Protein AF-A0A937TQF0-F1 (afdb_monomer_lite)

Structure (mmCIF, N/CA/C/O backbone):
data_AF-A0A937TQF0-F1
#
_entry.id   AF-A0A937TQF0-F1
#
loop_
_atom_site.group_PDB
_atom_site.id
_atom_site.type_symbol
_atom_site.label_atom_id
_atom_site.label_alt_id
_atom_site.label_comp_id
_atom_site.label_asym_id
_atom_site.label_entity_id
_atom_site.label_seq_id
_atom_site.pdbx_PDB_ins_code
_atom_site.Cartn_x
_atom_site.Cartn_y
_atom_site.Cartn_z
_atom_site.occupancy
_atom_site.B_iso_or_equiv
_atom_site.auth_seq_id
_atom_site.auth_comp_id
_atom_site.auth_asym_id
_atom_site.auth_atom_id
_atom_site.pdbx_PDB_model_num
ATOM 1 N N . MET A 1 1 ? 14.285 11.709 -26.742 1.00 47.81 1 MET A N 1
ATOM 2 C CA . MET A 1 1 ? 14.923 10.437 -26.311 1.00 47.81 1 MET A CA 1
ATOM 3 C C . MET A 1 1 ? 13.908 9.310 -26.458 1.00 47.81 1 MET A C 1
ATOM 5 O O . MET A 1 1 ? 12.783 9.495 -26.026 1.00 47.81 1 MET A O 1
ATOM 9 N N . ASN A 1 2 ? 14.271 8.168 -27.053 1.00 61.22 2 ASN A N 1
ATOM 10 C CA . ASN A 1 2 ? 13.358 7.021 -27.181 1.00 61.22 2 ASN A CA 1
ATOM 11 C C . ASN A 1 2 ? 13.063 6.395 -25.796 1.00 61.22 2 ASN A C 1
ATOM 13 O O . ASN A 1 2 ? 13.978 6.281 -24.977 1.00 61.22 2 ASN A O 1
ATOM 17 N N . THR A 1 3 ? 11.821 5.979 -25.535 1.00 59.03 3 THR A N 1
ATOM 18 C CA . THR A 1 3 ? 11.338 5.431 -24.249 1.00 59.03 3 THR A CA 1
ATOM 19 C C . THR A 1 3 ? 12.194 4.274 -23.725 1.00 59.03 3 THR A C 1
ATOM 21 O O . THR A 1 3 ? 12.503 4.226 -22.537 1.00 59.03 3 THR A O 1
ATOM 24 N N . ALA A 1 4 ? 12.708 3.417 -24.613 1.00 62.12 4 ALA A N 1
ATOM 25 C CA . ALA A 1 4 ? 13.609 2.324 -24.239 1.00 62.12 4 ALA A CA 1
ATOM 26 C C . ALA A 1 4 ? 14.910 2.795 -23.549 1.00 62.12 4 ALA A C 1
ATOM 28 O O . ALA A 1 4 ? 15.410 2.136 -22.640 1.00 62.12 4 ALA A O 1
ATOM 29 N N . ASN A 1 5 ? 15.449 3.960 -23.931 1.00 68.38 5 ASN A N 1
ATOM 30 C CA . ASN A 1 5 ? 16.644 4.523 -23.293 1.00 68.38 5 ASN A CA 1
ATOM 31 C C . ASN A 1 5 ? 16.346 5.152 -21.923 1.00 68.38 5 ASN A C 1
ATOM 33 O O . ASN A 1 5 ? 17.274 5.317 -21.132 1.00 68.38 5 ASN A O 1
ATOM 37 N N . ARG A 1 6 ? 15.083 5.496 -21.632 1.00 75.69 6 ARG A N 1
ATOM 38 C CA . ARG A 1 6 ? 14.670 6.060 -20.338 1.00 75.69 6 ARG A CA 1
ATOM 39 C C . ARG A 1 6 ? 14.553 4.975 -19.271 1.00 75.69 6 ARG A C 1
ATOM 41 O O . ARG A 1 6 ? 15.197 5.102 -18.237 1.00 75.69 6 ARG A O 1
ATOM 48 N N . CYS A 1 7 ? 13.879 3.859 -19.568 1.00 80.75 7 CYS A N 1
ATOM 49 C CA . CYS A 1 7 ? 13.742 2.734 -18.630 1.00 80.75 7 CYS A CA 1
ATOM 50 C C . CYS A 1 7 ? 15.101 2.189 -18.160 1.00 80.75 7 CYS A C 1
ATOM 52 O O . CYS A 1 7 ? 15.315 1.956 -16.971 1.00 80.75 7 CYS A O 1
ATOM 54 N N . ARG A 1 8 ? 16.062 2.058 -19.084 1.00 81.81 8 ARG A N 1
ATOM 55 C CA . ARG A 1 8 ? 17.424 1.622 -18.751 1.00 81.81 8 ARG A CA 1
ATOM 56 C C . ARG A 1 8 ? 18.138 2.589 -17.800 1.00 81.81 8 ARG A C 1
ATOM 58 O O . ARG A 1 8 ? 18.862 2.130 -16.923 1.00 81.81 8 ARG A O 1
ATOM 65 N N . LYS A 1 9 ? 17.955 3.902 -17.984 1.00 82.75 9 LYS A N 1
ATOM 66 C CA . LYS A 1 9 ? 18.580 4.945 -17.154 1.00 82.75 9 LYS A CA 1
ATOM 67 C C . LYS A 1 9 ? 17.924 5.074 -15.781 1.00 82.75 9 LYS A C 1
ATOM 69 O O . LYS A 1 9 ? 18.644 5.233 -14.805 1.00 82.75 9 LYS A O 1
ATOM 74 N N . CYS A 1 10 ? 16.597 4.974 -15.696 1.00 84.88 10 CYS A N 1
ATOM 75 C CA . CYS A 1 10 ? 15.884 5.073 -14.421 1.00 84.88 10 CYS A CA 1
ATOM 76 C C . CYS A 1 10 ? 15.931 3.776 -13.594 1.00 84.88 10 CYS A C 1
ATOM 78 O O . CYS A 1 10 ? 15.606 3.795 -12.412 1.00 84.88 10 CYS A O 1
ATOM 80 N N . GLY A 1 11 ? 16.334 2.649 -14.195 1.00 87.25 11 GLY A N 1
ATOM 81 C CA . GLY A 1 11 ? 16.351 1.341 -13.533 1.00 87.25 11 GLY A CA 1
ATOM 82 C C . GLY A 1 11 ? 15.007 0.605 -13.565 1.00 87.25 11 GLY A C 1
ATOM 83 O O . GLY A 1 11 ? 14.846 -0.382 -12.848 1.00 87.25 11 GLY A O 1
ATOM 84 N N . ALA A 1 12 ? 14.075 1.056 -14.412 1.00 89.44 12 ALA A N 1
ATOM 85 C CA . ALA A 1 12 ? 12.696 0.576 -14.527 1.00 89.44 12 ALA A CA 1
ATOM 86 C C . ALA A 1 12 ? 11.901 0.635 -13.208 1.00 89.44 12 ALA A C 1
ATOM 88 O O . ALA A 1 12 ? 11.306 -0.366 -12.815 1.00 89.44 12 ALA A O 1
ATOM 89 N N . ARG A 1 13 ? 11.905 1.801 -12.540 1.00 88.69 13 ARG A N 1
ATOM 90 C CA . ARG A 1 13 ? 11.176 2.063 -11.278 1.00 88.69 13 ARG A CA 1
ATOM 91 C C . ARG A 1 13 ? 9.702 1.642 -11.350 1.00 88.69 13 ARG A C 1
ATOM 93 O O . ARG A 1 13 ? 9.315 0.741 -10.619 1.00 88.69 13 ARG A O 1
ATOM 100 N N . CYS A 1 14 ? 8.973 2.114 -12.359 1.00 88.88 14 CYS A N 1
ATOM 101 C CA . CYS A 1 14 ? 7.565 1.764 -12.591 1.00 88.88 14 CYS A CA 1
ATOM 102 C C . CYS A 1 14 ? 7.282 0.277 -12.880 1.00 88.88 14 CYS A C 1
ATOM 104 O O . CYS A 1 14 ? 6.137 -0.152 -12.911 1.00 88.88 14 CYS A O 1
ATOM 106 N N . CYS A 1 15 ? 8.307 -0.544 -13.134 1.00 91.81 15 CYS A N 1
ATOM 107 C CA . CYS A 1 15 ? 8.165 -1.997 -13.299 1.00 91.81 15 CYS A CA 1
ATOM 108 C C . CYS A 1 15 ? 8.627 -2.769 -12.049 1.00 91.81 15 CYS A C 1
ATOM 110 O O . CYS A 1 15 ? 8.896 -3.974 -12.128 1.00 91.81 15 CYS A O 1
ATOM 112 N N . ARG A 1 16 ? 8.815 -2.075 -10.924 1.00 93.62 16 ARG A N 1
ATOM 113 C CA . ARG A 1 16 ? 9.284 -2.634 -9.649 1.00 93.62 16 ARG A CA 1
ATOM 114 C C . ARG A 1 16 ? 8.273 -2.514 -8.525 1.00 93.62 16 ARG A C 1
ATOM 116 O O . ARG A 1 16 ? 8.598 -2.890 -7.409 1.00 93.62 16 ARG A O 1
ATOM 123 N N . TYR A 1 17 ? 7.071 -2.078 -8.844 1.00 94.38 17 TYR A N 1
ATOM 124 C CA . TYR A 1 17 ? 5.911 -2.201 -7.991 1.00 94.38 17 TYR A CA 1
ATOM 125 C C . TYR A 1 17 ? 4.691 -2.467 -8.866 1.00 94.38 17 TYR A C 1
ATOM 127 O O . TYR A 1 17 ? 4.747 -2.371 -10.098 1.00 94.38 17 TYR A O 1
ATOM 135 N N . PHE A 1 18 ? 3.600 -2.840 -8.225 1.00 94.19 18 PHE A N 1
ATOM 136 C CA . PHE A 1 18 ? 2.275 -2.743 -8.808 1.00 94.19 18 PHE A CA 1
ATOM 137 C C . PHE A 1 18 ? 1.370 -2.071 -7.788 1.00 94.19 18 PHE A C 1
ATOM 139 O O . PHE A 1 18 ? 1.579 -2.205 -6.583 1.00 94.19 18 PHE A O 1
ATOM 146 N N . CYS A 1 19 ? 0.403 -1.332 -8.307 1.00 93.88 19 CYS A N 1
ATOM 147 C CA . CYS A 1 19 ? -0.550 -0.577 -7.525 1.00 93.88 19 CYS A CA 1
ATOM 148 C C . CYS A 1 19 ? -1.958 -0.976 -7.961 1.00 93.88 19 CYS A C 1
ATOM 150 O O . CYS A 1 19 ? -2.176 -1.255 -9.147 1.00 93.88 19 CYS A O 1
ATOM 152 N N . PHE A 1 20 ? -2.880 -1.060 -7.014 1.00 94.94 20 PHE A N 1
ATOM 153 C CA . PHE A 1 20 ? -4.290 -1.266 -7.298 1.00 94.94 20 PHE A CA 1
ATOM 154 C C . PHE A 1 20 ? -5.145 -0.562 -6.253 1.00 94.94 20 PHE A C 1
ATOM 156 O O . PHE A 1 20 ? -4.713 -0.350 -5.120 1.00 94.94 20 PHE A O 1
ATOM 163 N N . GLU A 1 21 ? -6.343 -0.196 -6.684 1.00 96.94 21 GLU A N 1
ATOM 164 C CA . GLU A 1 21 ? -7.351 0.458 -5.862 1.00 96.94 21 GLU A CA 1
ATOM 165 C C . GLU A 1 21 ? -7.836 -0.486 -4.752 1.00 96.94 21 GLU A C 1
ATOM 167 O O . GLU A 1 21 ? -7.995 -1.695 -4.971 1.00 96.94 21 GLU A O 1
ATOM 172 N N . ILE A 1 22 ? -8.045 0.066 -3.562 1.00 97.94 22 ILE A N 1
ATOM 173 C CA . ILE A 1 22 ? -8.672 -0.584 -2.411 1.00 97.94 22 ILE A CA 1
ATOM 174 C C . ILE A 1 22 ? -9.862 0.262 -1.957 1.00 97.94 22 ILE A C 1
ATOM 176 O O . ILE A 1 22 ? -9.914 1.457 -2.230 1.00 97.94 22 ILE A O 1
ATOM 180 N N . ASP A 1 23 ? -10.802 -0.353 -1.245 1.00 97.25 23 ASP A N 1
ATOM 181 C CA . ASP A 1 23 ? -11.944 0.378 -0.698 1.00 97.25 23 ASP A CA 1
ATOM 182 C C . ASP A 1 23 ? -11.479 1.422 0.340 1.00 97.25 23 ASP A C 1
ATOM 184 O O . ASP A 1 23 ? -10.568 1.158 1.136 1.00 97.25 23 ASP A O 1
ATOM 188 N N . GLU A 1 24 ? -12.124 2.594 0.351 1.00 97.50 24 GLU A N 1
ATOM 189 C CA . GLU A 1 24 ? -11.930 3.600 1.401 1.00 97.50 24 GLU A CA 1
ATOM 190 C C . GLU A 1 24 ? -12.317 3.005 2.772 1.00 97.50 24 GLU A C 1
ATOM 192 O O . GLU A 1 24 ? -13.447 2.534 2.933 1.00 97.50 24 GLU A O 1
ATOM 197 N N . PRO A 1 25 ? -11.422 3.029 3.780 1.00 97.44 25 PRO A N 1
ATOM 198 C CA . PRO A 1 25 ? -11.721 2.516 5.113 1.00 97.44 25 PRO A CA 1
ATOM 199 C C . PRO A 1 25 ? -12.664 3.454 5.886 1.00 97.44 25 PRO A C 1
ATOM 201 O O . PRO A 1 25 ? -12.320 4.604 6.169 1.00 97.44 25 PRO A O 1
ATOM 204 N N . ASP A 1 26 ? -13.812 2.942 6.336 1.00 96.69 26 ASP A N 1
ATOM 205 C CA . ASP A 1 26 ? -14.807 3.708 7.107 1.00 96.69 26 ASP A CA 1
ATOM 206 C C . ASP A 1 26 ? -14.936 3.255 8.576 1.00 96.69 26 ASP A C 1
ATOM 208 O O . ASP A 1 26 ? -15.619 3.885 9.397 1.00 96.69 26 ASP A O 1
ATOM 212 N N . SER A 1 27 ? -14.235 2.177 8.939 1.00 97.81 27 SER A N 1
ATOM 213 C CA . SER A 1 27 ? -14.345 1.518 10.240 1.00 97.81 27 SER A CA 1
ATOM 214 C C . SER A 1 27 ? -12.991 1.206 10.884 1.00 97.81 27 SER A C 1
ATOM 216 O O . SER A 1 27 ? -11.945 1.173 10.239 1.00 97.81 27 SER A O 1
ATOM 218 N N . TYR A 1 28 ? -12.992 0.963 12.204 1.00 98.19 28 TYR A N 1
ATOM 219 C CA . TYR A 1 28 ? -11.768 0.571 12.919 1.00 98.19 28 TYR A CA 1
ATOM 220 C C . TYR A 1 28 ? -11.152 -0.692 12.315 1.00 98.19 28 TYR A C 1
ATOM 222 O O . TYR A 1 28 ? -9.937 -0.759 12.169 1.00 98.19 28 TYR A O 1
ATOM 230 N N . GLU A 1 29 ? -11.981 -1.689 12.015 1.00 97.94 29 GLU A N 1
ATOM 231 C CA . GLU A 1 29 ? -11.546 -2.968 11.471 1.00 97.94 29 GLU A CA 1
ATOM 232 C C . GLU A 1 29 ? -10.855 -2.814 10.107 1.00 97.94 29 GLU A C 1
ATOM 234 O O . GLU A 1 29 ? -9.781 -3.377 9.926 1.00 97.94 29 GLU A O 1
ATOM 239 N N . GLU A 1 30 ? -11.393 -1.995 9.202 1.00 98.38 30 GLU A N 1
ATOM 240 C CA . GLU A 1 30 ? -10.786 -1.747 7.882 1.00 98.38 30 GLU A CA 1
ATOM 241 C C . GLU A 1 30 ? -9.476 -0.956 7.985 1.00 98.38 30 GLU A C 1
ATOM 243 O O . GLU A 1 30 ? -8.479 -1.305 7.350 1.00 98.38 30 GLU A O 1
ATOM 248 N N . PHE A 1 31 ? -9.413 0.052 8.864 1.00 98.50 31 PHE A N 1
ATOM 249 C CA . PHE A 1 31 ? -8.143 0.719 9.164 1.00 98.50 31 PHE A CA 1
ATOM 250 C C . PHE A 1 31 ? -7.118 -0.233 9.807 1.00 98.50 31 PHE A C 1
ATOM 252 O O . PHE A 1 31 ? -5.920 -0.091 9.562 1.00 98.50 31 PHE A O 1
ATOM 259 N N . ASP A 1 32 ? -7.547 -1.197 10.632 1.00 98.44 32 ASP A N 1
ATOM 260 C CA . ASP A 1 32 ? -6.659 -2.204 11.239 1.00 98.44 32 ASP A CA 1
ATOM 261 C C . ASP A 1 32 ? -6.143 -3.208 10.189 1.00 98.44 32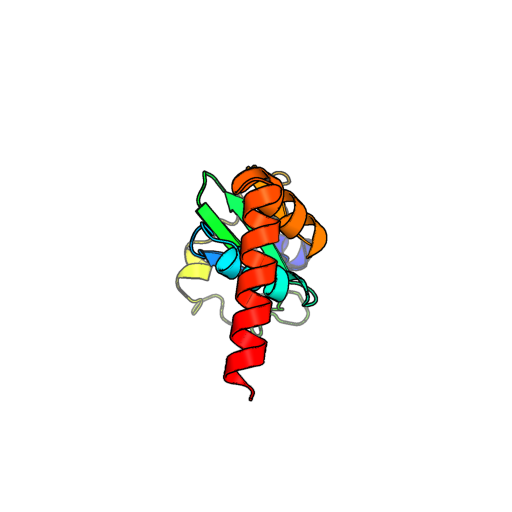 ASP A C 1
ATOM 263 O O . ASP A 1 32 ? -4.989 -3.637 10.288 1.00 98.44 32 ASP A O 1
ATOM 267 N N . ASP A 1 33 ? -6.934 -3.516 9.156 1.00 98.38 33 ASP A N 1
ATOM 268 C CA . ASP A 1 33 ? -6.511 -4.320 8.002 1.00 98.38 33 ASP A CA 1
ATOM 269 C C . ASP A 1 33 ? -5.438 -3.589 7.178 1.00 98.38 33 ASP A C 1
ATOM 271 O O . ASP A 1 33 ? -4.372 -4.156 6.918 1.00 98.38 33 ASP A O 1
ATOM 275 N N . ILE A 1 34 ? -5.637 -2.301 6.865 1.00 98.50 34 ILE A N 1
ATOM 276 C CA . ILE A 1 34 ? -4.613 -1.478 6.194 1.00 98.50 34 ILE A CA 1
ATOM 277 C C . ILE A 1 34 ? -3.351 -1.367 7.052 1.00 98.50 34 ILE A C 1
ATOM 279 O O . ILE A 1 34 ? -2.226 -1.533 6.570 1.00 98.50 34 ILE A O 1
ATOM 283 N N . ARG A 1 35 ? -3.520 -1.156 8.359 1.00 98.56 35 ARG A N 1
ATOM 284 C CA . ARG A 1 35 ? -2.417 -1.154 9.323 1.00 98.56 35 ARG A CA 1
ATOM 285 C C . ARG A 1 35 ? -1.646 -2.474 9.303 1.00 98.56 35 ARG A C 1
ATOM 287 O O . ARG A 1 35 ? -0.429 -2.460 9.469 1.00 98.56 35 ARG A O 1
ATOM 294 N N . TRP A 1 36 ? -2.322 -3.606 9.109 1.00 98.50 36 TRP A N 1
ATOM 295 C CA . TRP A 1 36 ? -1.668 -4.901 8.938 1.00 98.50 36 TRP A CA 1
ATOM 296 C C . TRP A 1 36 ? -0.919 -5.007 7.601 1.00 98.50 36 TRP A C 1
ATOM 298 O O . TRP A 1 36 ? 0.185 -5.554 7.592 1.00 98.50 36 TRP A O 1
ATOM 308 N N . TYR A 1 37 ? -1.435 -4.448 6.500 1.00 98.31 37 TYR A N 1
ATOM 309 C CA . TYR A 1 37 ? -0.703 -4.390 5.225 1.00 98.31 37 TYR A CA 1
ATOM 310 C C . TYR A 1 37 ? 0.638 -3.666 5.391 1.00 98.31 37 TYR A C 1
ATOM 312 O O . TYR A 1 37 ? 1.679 -4.237 5.063 1.00 98.31 37 TYR A O 1
ATOM 320 N N . LEU A 1 38 ? 0.623 -2.488 6.023 1.00 98.44 38 LEU A N 1
ATOM 321 C CA . LEU A 1 38 ? 1.806 -1.652 6.280 1.00 98.44 38 LEU A CA 1
ATOM 322 C C . LEU A 1 38 ? 2.807 -2.257 7.284 1.00 98.44 38 LEU A C 1
ATOM 324 O O . LEU A 1 38 ? 3.891 -1.718 7.479 1.00 98.44 38 LEU A O 1
ATOM 328 N N . CYS A 1 39 ? 2.495 -3.394 7.918 1.00 98.38 39 CYS A N 1
ATOM 329 C CA . CYS A 1 39 ? 3.485 -4.154 8.691 1.00 98.38 39 CYS A CA 1
ATOM 330 C C . CYS A 1 39 ? 4.485 -4.927 7.807 1.00 98.38 39 CYS A C 1
ATOM 332 O O . CYS A 1 39 ? 5.423 -5.518 8.347 1.00 98.38 39 CYS A O 1
ATOM 334 N N . HIS A 1 40 ? 4.273 -4.996 6.489 1.00 98.50 40 HIS A N 1
ATOM 335 C CA . HIS A 1 40 ? 5.112 -5.756 5.562 1.00 98.50 40 HIS A CA 1
ATOM 336 C C . HIS A 1 40 ? 6.071 -4.836 4.802 1.00 98.50 40 HIS A C 1
ATOM 338 O O . HIS A 1 40 ? 5.721 -3.721 4.427 1.00 98.50 40 HIS A O 1
ATOM 344 N N . GLU A 1 41 ? 7.289 -5.319 4.552 1.00 97.06 41 GLU A N 1
ATOM 345 C CA . GLU A 1 41 ? 8.292 -4.573 3.789 1.00 97.06 41 GLU A CA 1
ATOM 346 C C . GLU A 1 41 ? 7.809 -4.280 2.362 1.00 97.06 41 GLU A C 1
ATOM 348 O O . GLU A 1 41 ? 7.251 -5.155 1.695 1.00 97.06 41 GLU A O 1
ATOM 353 N N . GLY A 1 42 ? 8.077 -3.062 1.883 1.00 96.12 42 GLY A N 1
ATOM 354 C CA . GLY A 1 42 ? 7.753 -2.658 0.517 1.00 96.12 42 GLY A CA 1
ATOM 355 C C . GLY A 1 42 ? 6.258 -2.470 0.257 1.00 96.12 42 GLY A C 1
ATOM 356 O O . GLY A 1 42 ? 5.842 -2.573 -0.891 1.00 96.12 42 GLY A O 1
ATOM 357 N N . VAL A 1 43 ? 5.446 -2.237 1.291 1.00 98.25 43 VAL A N 1
ATOM 358 C CA . VAL A 1 43 ? 4.026 -1.893 1.150 1.00 98.25 43 VAL A CA 1
ATOM 359 C C . VAL A 1 43 ? 3.816 -0.437 1.549 1.00 98.25 43 VAL A C 1
ATOM 361 O O . VAL A 1 43 ? 4.253 -0.025 2.621 1.00 98.25 43 VAL A O 1
ATOM 364 N N . SER A 1 44 ? 3.123 0.323 0.705 1.00 97.88 44 SER A N 1
ATOM 365 C CA . SER A 1 44 ? 2.611 1.655 1.032 1.00 97.88 44 SER A CA 1
ATOM 366 C C . SER A 1 44 ? 1.155 1.787 0.600 1.00 97.88 44 SER A C 1
ATOM 368 O O . SER A 1 44 ? 0.668 1.023 -0.237 1.00 97.88 44 SER A O 1
ATOM 370 N N . VAL A 1 45 ? 0.447 2.744 1.189 1.00 98.06 45 VAL A N 1
ATOM 371 C CA . VAL A 1 45 ? -0.928 3.098 0.821 1.00 98.06 45 VAL A CA 1
ATOM 372 C C . VAL A 1 45 ? -0.987 4.598 0.592 1.00 98.06 45 VAL A C 1
ATOM 374 O O . VAL A 1 45 ? -0.408 5.341 1.374 1.00 98.06 45 VAL A O 1
ATOM 377 N N . HIS A 1 46 ? -1.656 5.045 -0.461 1.00 96.31 46 HIS A N 1
ATOM 378 C CA . HIS A 1 46 ? -1.837 6.465 -0.760 1.00 96.31 46 HIS A CA 1
ATOM 379 C C . HIS A 1 46 ? -3.274 6.754 -1.169 1.00 96.31 46 HIS A C 1
ATOM 381 O O . HIS A 1 46 ? -4.022 5.843 -1.531 1.00 96.31 46 HIS A O 1
ATOM 387 N N . VAL A 1 47 ? -3.630 8.030 -1.086 1.00 95.88 47 VAL A N 1
ATOM 388 C CA . VAL A 1 47 ? -4.915 8.568 -1.523 1.00 95.88 47 VAL A CA 1
ATOM 389 C C . VAL A 1 47 ? -4.660 9.525 -2.679 1.00 95.88 47 VAL A C 1
ATOM 391 O O . VAL A 1 47 ? -3.813 10.412 -2.560 1.00 95.88 47 VAL A O 1
ATOM 394 N N . ASP A 1 48 ? -5.369 9.330 -3.784 1.00 91.06 48 ASP A N 1
ATOM 395 C CA . ASP A 1 48 ? -5.299 10.173 -4.980 1.00 91.06 48 ASP A CA 1
ATOM 396 C C . ASP A 1 48 ? -6.720 10.567 -5.397 1.00 91.06 48 ASP A C 1
ATOM 398 O O . ASP A 1 48 ? -7.547 9.702 -5.675 1.00 91.06 48 ASP A O 1
ATOM 402 N N . GLU A 1 49 ? -7.026 11.865 -5.354 1.00 90.19 49 GLU A N 1
ATOM 403 C CA . GLU A 1 49 ? -8.362 12.432 -5.604 1.00 90.19 49 GLU A CA 1
ATOM 404 C C . GLU A 1 49 ? -9.497 11.769 -4.785 1.00 90.19 49 GLU A C 1
ATOM 406 O O . GLU A 1 49 ? -10.656 11.728 -5.204 1.00 90.19 49 GLU A O 1
ATOM 411 N N . GLY A 1 50 ? -9.179 11.289 -3.578 1.00 90.56 50 GLY A N 1
ATOM 412 C CA . GLY A 1 50 ? -10.099 10.571 -2.685 1.00 90.56 50 GLY A CA 1
ATOM 413 C C . GLY A 1 50 ? -10.159 9.051 -2.880 1.00 90.56 50 GLY A C 1
ATOM 414 O O . GLY A 1 50 ? -10.688 8.362 -2.007 1.00 90.56 50 GLY A O 1
ATOM 415 N N . ASP A 1 51 ? -9.574 8.515 -3.950 1.00 95.38 51 ASP A N 1
ATOM 416 C CA . ASP A 1 51 ? -9.489 7.074 -4.184 1.00 95.38 51 ASP A CA 1
ATOM 417 C C . ASP A 1 51 ? -8.278 6.482 -3.450 1.00 95.38 51 ASP A C 1
ATOM 419 O O . ASP A 1 51 ? -7.193 7.069 -3.405 1.00 95.38 51 ASP A O 1
ATOM 423 N N . TRP A 1 52 ? -8.455 5.300 -2.859 1.00 97.56 52 TRP A N 1
ATOM 424 C CA . TRP A 1 52 ? -7.423 4.644 -2.062 1.00 97.56 52 TRP A CA 1
ATOM 425 C C . TRP A 1 52 ? -6.679 3.599 -2.872 1.00 97.56 52 TRP A C 1
ATOM 427 O O . TRP A 1 52 ? -7.268 2.774 -3.565 1.00 97.56 52 TRP A O 1
ATOM 437 N N . TYR A 1 53 ? -5.364 3.566 -2.709 1.00 97.44 53 TYR A N 1
ATOM 438 C CA . TYR A 1 53 ? -4.500 2.679 -3.466 1.00 97.44 53 TYR A CA 1
ATOM 439 C C . TYR A 1 53 ? -3.461 2.023 -2.574 1.00 97.44 53 TYR A C 1
ATOM 441 O O . TYR A 1 53 ? -2.856 2.665 -1.717 1.00 97.44 53 TYR A O 1
ATOM 449 N N . ILE A 1 54 ? -3.192 0.741 -2.817 1.00 97.81 54 ILE A N 1
ATOM 450 C CA . ILE A 1 54 ? -2.066 0.030 -2.211 1.00 97.81 54 ILE A CA 1
ATOM 451 C C . ILE A 1 54 ? -0.973 -0.202 -3.248 1.00 97.81 54 ILE A C 1
ATOM 453 O O . ILE A 1 54 ? -1.219 -0.744 -4.327 1.00 97.81 54 ILE A O 1
ATOM 457 N N . SER A 1 55 ? 0.256 0.164 -2.897 1.00 96.94 55 SER A N 1
ATOM 458 C CA . SER A 1 55 ? 1.452 -0.100 -3.689 1.00 96.94 55 SER A CA 1
ATOM 459 C C . SER A 1 55 ? 2.285 -1.190 -3.031 1.00 96.94 55 SER A C 1
ATOM 461 O O . SER A 1 55 ? 2.541 -1.166 -1.827 1.00 96.94 55 SER A O 1
ATOM 463 N N . ILE A 1 56 ? 2.710 -2.164 -3.834 1.00 97.94 56 ILE A N 1
ATOM 464 C CA . ILE A 1 56 ? 3.560 -3.265 -3.387 1.00 97.94 56 ILE A CA 1
ATOM 465 C C . ILE A 1 56 ? 4.823 -3.275 -4.238 1.00 97.94 56 ILE A C 1
ATOM 467 O O . ILE A 1 56 ? 4.786 -3.605 -5.428 1.00 97.94 56 ILE A O 1
ATOM 471 N N . GLU A 1 57 ? 5.957 -2.969 -3.614 1.00 96.88 57 GLU A N 1
ATOM 472 C CA . GLU A 1 57 ? 7.284 -3.075 -4.200 1.00 96.88 57 GLU A CA 1
ATOM 473 C C . GLU A 1 57 ? 7.599 -4.536 -4.519 1.00 96.88 57 GLU A C 1
ATOM 475 O O . GLU A 1 57 ? 7.945 -5.365 -3.676 1.00 96.88 57 GLU A O 1
ATOM 480 N N . ASN A 1 58 ? 7.478 -4.869 -5.797 1.00 96.00 58 ASN A N 1
ATOM 481 C CA . ASN A 1 58 ? 7.783 -6.185 -6.304 1.00 96.00 58 ASN A CA 1
ATOM 482 C C . ASN A 1 58 ? 8.309 -6.103 -7.734 1.00 96.00 58 ASN A C 1
ATOM 484 O O . ASN A 1 58 ? 7.663 -5.601 -8.659 1.00 96.00 58 ASN A O 1
ATOM 488 N N . ARG A 1 59 ? 9.516 -6.632 -7.942 1.00 95.31 59 ARG A N 1
ATOM 489 C CA . ARG A 1 59 ? 10.184 -6.578 -9.241 1.00 95.31 59 ARG A CA 1
ATOM 490 C C . ARG A 1 59 ? 9.436 -7.419 -10.277 1.00 95.31 59 ARG A C 1
ATOM 492 O O . ARG A 1 59 ? 9.366 -8.642 -10.158 1.00 95.31 59 ARG A O 1
ATOM 499 N N . CYS A 1 60 ? 9.028 -6.797 -11.386 1.00 95.69 60 CYS A N 1
ATOM 500 C CA . CYS A 1 60 ? 8.447 -7.512 -12.519 1.00 95.69 60 CYS A CA 1
ATOM 501 C C . CYS A 1 60 ? 9.387 -8.614 -13.040 1.00 95.69 60 CYS A C 1
ATOM 503 O O . CYS A 1 60 ? 10.569 -8.393 -13.339 1.00 95.69 60 CYS A O 1
ATOM 505 N N . LYS A 1 61 ? 8.833 -9.821 -13.194 1.00 96.88 61 LYS A N 1
ATOM 506 C CA . LYS A 1 61 ? 9.557 -11.018 -13.656 1.00 96.88 61 LYS A CA 1
ATOM 507 C C . LYS A 1 61 ? 10.055 -10.896 -15.100 1.00 96.88 61 LYS A C 1
ATOM 509 O O . LYS A 1 61 ? 11.009 -11.570 -15.467 1.00 96.88 61 LYS A O 1
ATOM 514 N N . MET A 1 62 ? 9.453 -10.009 -15.892 1.00 96.19 62 MET A N 1
ATOM 515 C CA . MET A 1 62 ? 9.775 -9.811 -17.310 1.00 96.19 62 MET A CA 1
ATOM 516 C C . MET A 1 62 ? 10.880 -8.775 -17.549 1.00 96.19 62 MET A C 1
ATOM 518 O O . MET A 1 62 ? 11.171 -8.440 -18.693 1.00 96.19 62 MET A O 1
ATOM 522 N N . LEU A 1 63 ? 11.495 -8.235 -16.493 1.00 94.88 63 LEU A N 1
ATOM 523 C CA . LEU A 1 63 ? 12.657 -7.358 -16.622 1.00 94.88 63 LEU A CA 1
ATOM 524 C C . LEU A 1 63 ? 13.942 -8.176 -16.789 1.00 94.88 63 LEU A C 1
ATOM 526 O O . LEU A 1 63 ? 14.262 -9.025 -15.950 1.00 94.88 63 LEU A O 1
ATOM 530 N N . ASP A 1 64 ? 14.735 -7.853 -17.806 1.00 93.62 64 ASP A N 1
ATOM 531 C CA . ASP A 1 64 ? 16.078 -8.401 -17.994 1.00 93.62 64 ASP A CA 1
ATOM 532 C C . ASP A 1 64 ? 17.124 -7.755 -17.052 1.00 93.62 64 ASP A C 1
ATOM 534 O O . ASP A 1 64 ? 16.822 -6.903 -16.208 1.00 93.62 64 ASP A O 1
ATOM 538 N N . LYS A 1 65 ? 18.397 -8.153 -17.196 1.00 91.81 65 LYS A N 1
ATOM 539 C CA . LYS A 1 65 ? 19.526 -7.596 -16.419 1.00 91.81 65 LYS A CA 1
ATOM 540 C C . LYS A 1 65 ? 19.837 -6.128 -16.746 1.00 91.81 65 LYS A C 1
ATOM 542 O O . LYS A 1 65 ? 20.596 -5.493 -16.023 1.00 91.81 65 LYS A O 1
ATOM 547 N N . LYS A 1 66 ? 19.294 -5.600 -17.843 1.00 90.12 66 LYS A N 1
ATOM 548 C CA . LYS A 1 66 ? 19.450 -4.215 -18.304 1.00 90.12 66 LYS A CA 1
ATOM 549 C C . LYS A 1 66 ? 18.199 -3.372 -18.016 1.00 90.12 66 LYS A C 1
ATOM 551 O O . LYS A 1 66 ? 18.129 -2.244 -18.499 1.00 90.12 66 LYS A O 1
ATOM 556 N N . ASN A 1 67 ? 17.260 -3.885 -17.212 1.00 90.56 67 ASN A N 1
ATOM 557 C CA . ASN A 1 67 ? 15.989 -3.245 -16.859 1.00 90.56 67 ASN A CA 1
ATOM 558 C C . ASN A 1 67 ? 15.053 -3.018 -18.061 1.00 90.56 67 ASN A C 1
ATOM 560 O O . ASN A 1 67 ? 14.277 -2.065 -18.084 1.00 90.56 67 ASN A O 1
ATOM 564 N N . MET A 1 68 ? 15.118 -3.893 -19.063 1.00 90.31 68 MET A N 1
ATOM 565 C CA . MET A 1 68 ? 14.239 -3.877 -20.229 1.00 90.31 68 MET A CA 1
ATOM 566 C C . MET A 1 68 ? 13.200 -4.994 -20.137 1.00 90.31 68 MET A C 1
ATOM 568 O O . MET A 1 68 ? 13.515 -6.121 -19.762 1.00 90.31 68 MET A O 1
ATOM 572 N N . CYS A 1 69 ? 11.956 -4.681 -20.504 1.00 91.81 69 CYS A N 1
ATOM 573 C CA . CYS A 1 69 ? 10.879 -5.664 -20.605 1.00 91.81 69 CYS A CA 1
ATOM 574 C C . CYS A 1 69 ? 11.143 -6.628 -21.775 1.00 91.81 69 CYS A C 1
ATOM 576 O O . CYS A 1 69 ? 11.254 -6.186 -22.921 1.00 91.81 69 CYS A O 1
ATOM 578 N N . THR A 1 70 ? 11.207 -7.930 -21.497 1.00 94.69 70 THR A N 1
ATOM 579 C CA . THR A 1 70 ? 11.485 -8.987 -22.486 1.00 94.69 70 THR A CA 1
ATOM 580 C C . THR A 1 70 ? 10.284 -9.336 -23.363 1.00 94.69 70 THR A C 1
ATOM 582 O O . THR A 1 70 ? 10.467 -9.902 -24.436 1.00 94.69 70 THR A O 1
ATOM 585 N N . ILE A 1 71 ? 9.071 -8.957 -22.949 1.00 94.19 71 ILE A N 1
ATOM 586 C CA . ILE A 1 71 ? 7.811 -9.226 -23.660 1.00 94.19 71 ILE A CA 1
ATOM 587 C C . ILE A 1 71 ? 7.180 -7.948 -24.227 1.00 94.19 71 ILE A C 1
ATOM 589 O O . ILE A 1 71 ? 5.967 -7.794 -24.213 1.00 94.19 71 ILE A O 1
ATOM 593 N N . TYR A 1 72 ? 7.981 -6.987 -24.707 1.00 89.12 72 TYR A N 1
ATOM 594 C CA . TYR A 1 72 ? 7.488 -5.655 -25.106 1.00 89.12 72 TYR A CA 1
ATOM 595 C C . TYR A 1 72 ? 6.277 -5.703 -26.059 1.00 89.12 72 TYR A C 1
ATOM 597 O O . TYR A 1 72 ? 5.314 -4.962 -25.873 1.00 89.12 72 TYR A O 1
ATOM 605 N N . SER A 1 73 ? 6.314 -6.584 -27.062 1.00 90.69 73 SER A N 1
ATOM 606 C CA . SER A 1 73 ? 5.242 -6.758 -28.050 1.00 90.69 73 SER A CA 1
ATOM 607 C C . SER A 1 73 ? 4.001 -7.462 -27.503 1.00 90.69 73 SER A C 1
ATOM 609 O O . SER A 1 73 ? 2.931 -7.294 -28.080 1.00 90.69 73 SER A O 1
ATOM 611 N N . ASP A 1 74 ? 4.131 -8.201 -26.402 1.00 95.06 74 ASP A N 1
ATOM 612 C CA . ASP A 1 74 ? 3.095 -9.031 -25.771 1.00 95.06 74 ASP A CA 1
ATOM 613 C C . ASP A 1 74 ? 2.794 -8.573 -24.331 1.00 95.06 74 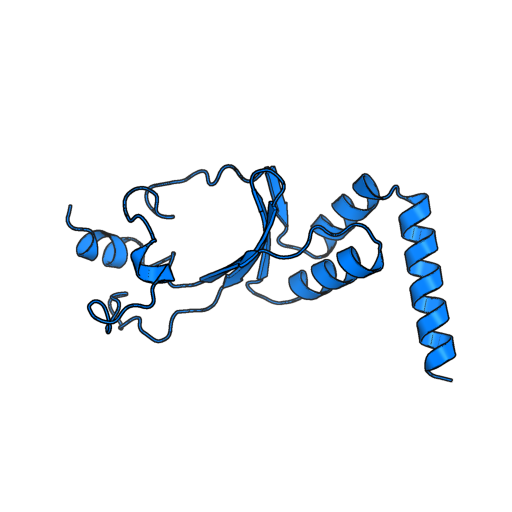ASP A C 1
ATOM 615 O O . ASP A 1 74 ? 2.453 -9.336 -23.434 1.00 95.06 74 ASP A O 1
ATOM 619 N N . ARG A 1 75 ? 2.971 -7.275 -24.075 1.00 93.75 75 ARG A N 1
ATOM 620 C CA . ARG A 1 75 ? 2.667 -6.681 -22.774 1.00 93.75 75 ARG A CA 1
ATOM 621 C C . ARG A 1 75 ? 1.179 -6.820 -22.428 1.00 93.75 75 ARG A C 1
ATOM 623 O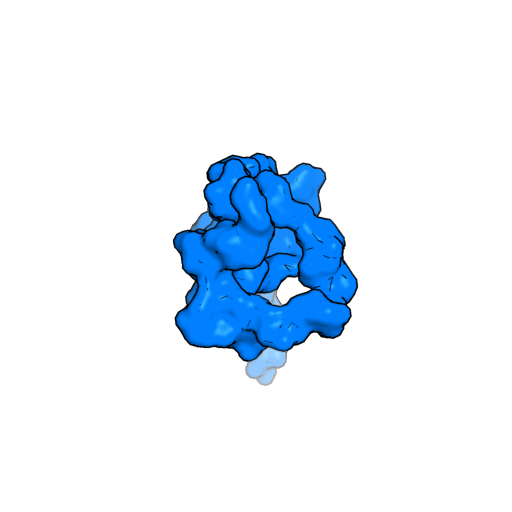 O . ARG A 1 75 ? 0.348 -6.603 -23.320 1.00 93.75 75 ARG A O 1
ATOM 630 N N . PRO A 1 76 ? 0.841 -7.046 -21.144 1.00 94.75 76 PRO A N 1
ATOM 631 C CA . PRO A 1 76 ? -0.522 -6.884 -20.643 1.00 94.75 76 PRO A CA 1
ATOM 632 C C . PRO A 1 76 ? -1.073 -5.483 -20.933 1.00 94.75 76 PRO A C 1
ATOM 634 O O . PRO A 1 76 ? -0.301 -4.531 -21.067 1.00 94.75 76 PRO A O 1
ATOM 637 N N . LEU A 1 77 ? -2.402 -5.348 -20.983 1.00 93.94 77 LEU A N 1
ATOM 638 C CA . LEU A 1 77 ? -3.073 -4.078 -21.292 1.00 93.94 77 LEU A CA 1
ATOM 639 C C . LEU A 1 77 ? -2.654 -2.943 -20.346 1.00 93.94 77 LEU A C 1
ATOM 641 O O . LEU A 1 77 ? -2.295 -1.878 -20.836 1.00 93.94 77 LEU A O 1
ATOM 645 N N . MET A 1 78 ? -2.563 -3.198 -19.036 1.00 89.81 78 MET A N 1
ATOM 646 C CA . MET A 1 78 ? -2.099 -2.204 -18.051 1.00 89.81 78 MET A CA 1
ATOM 647 C C . MET A 1 78 ? -0.702 -1.647 -18.363 1.00 89.81 78 MET A C 1
ATOM 649 O O . MET A 1 78 ? -0.429 -0.464 -18.203 1.00 89.81 78 MET A O 1
ATOM 653 N N . CYS A 1 79 ? 0.208 -2.475 -18.882 1.00 90.50 79 CYS A N 1
ATOM 654 C CA . CYS A 1 79 ? 1.544 -2.017 -19.271 1.00 90.50 79 CYS A CA 1
ATOM 655 C C . CYS A 1 79 ? 1.556 -1.229 -20.596 1.00 90.50 79 CYS A C 1
ATOM 657 O O . CYS A 1 79 ? 2.602 -0.693 -20.975 1.00 90.50 79 CYS A O 1
ATOM 659 N N . ARG A 1 80 ? 0.452 -1.243 -21.354 1.00 89.88 80 ARG A N 1
ATOM 660 C CA . ARG A 1 80 ? 0.285 -0.510 -22.620 1.00 89.88 80 ARG A CA 1
ATOM 661 C C . ARG A 1 80 ? -0.448 0.811 -22.433 1.00 89.88 80 ARG A C 1
ATOM 663 O O . ARG A 1 80 ? -0.201 1.715 -23.219 1.00 89.88 80 ARG A O 1
ATOM 670 N N . THR A 1 81 ? -1.332 0.897 -21.441 1.00 86.62 81 THR A N 1
ATOM 671 C CA . THR A 1 81 ? -2.018 2.140 -21.063 1.00 86.62 81 THR A CA 1
ATOM 672 C C . THR A 1 81 ? -1.082 3.113 -20.351 1.00 86.62 81 THR A C 1
ATOM 674 O O . THR A 1 81 ? -1.325 4.310 -20.385 1.00 86.62 81 THR A O 1
ATOM 677 N N . TYR A 1 82 ? 0.007 2.610 -19.763 1.00 81.19 82 TYR A N 1
ATOM 678 C CA . TYR A 1 82 ? 1.035 3.419 -19.115 1.00 81.19 82 TYR A CA 1
ATOM 679 C C . TYR A 1 82 ? 1.671 4.449 -20.065 1.00 81.19 82 TYR A C 1
ATOM 681 O O . TYR A 1 82 ? 2.278 4.061 -21.072 1.00 81.19 82 TYR A O 1
ATOM 689 N N . ASP A 1 83 ? 1.601 5.737 -19.709 1.00 80.94 83 ASP A N 1
ATOM 690 C CA . ASP A 1 83 ? 2.230 6.827 -20.458 1.00 80.94 83 ASP A CA 1
ATOM 691 C C . ASP A 1 83 ? 3.696 7.032 -20.022 1.00 80.94 83 ASP A C 1
ATOM 693 O O . ASP A 1 83 ? 3.981 7.448 -18.899 1.00 80.94 83 ASP A O 1
ATOM 697 N N . PRO A 1 84 ? 4.683 6.794 -20.903 1.00 74.06 84 PRO A N 1
ATOM 698 C CA . PRO A 1 84 ? 6.079 7.051 -20.584 1.00 74.06 84 PRO A CA 1
ATOM 699 C C . PRO A 1 84 ? 6.447 8.540 -20.466 1.00 74.06 84 PRO A C 1
ATOM 701 O O . PRO A 1 84 ? 7.617 8.836 -20.211 1.00 74.06 84 PRO A O 1
ATOM 704 N N . ALA A 1 85 ? 5.553 9.478 -20.785 1.00 73.88 85 ALA A N 1
ATOM 705 C CA . ALA A 1 85 ? 5.775 10.915 -20.625 1.00 73.88 85 ALA A CA 1
ATOM 706 C C . ALA A 1 85 ? 5.632 11.380 -19.166 1.00 73.88 85 ALA A C 1
ATOM 708 O O . ALA A 1 85 ? 6.359 12.290 -18.779 1.00 73.88 85 ALA A O 1
ATOM 709 N N . THR A 1 86 ? 4.790 10.711 -18.378 1.00 73.06 86 THR A N 1
ATOM 710 C CA . THR A 1 86 ? 4.467 11.016 -16.971 1.00 73.06 86 THR A CA 1
ATOM 711 C C . THR A 1 86 ? 4.895 9.859 -16.061 1.00 73.06 86 THR A C 1
ATOM 713 O O . THR A 1 86 ? 4.132 9.345 -15.252 1.00 73.06 86 THR A O 1
ATOM 716 N N . CYS A 1 87 ? 6.116 9.353 -16.266 1.00 78.00 87 CYS A N 1
ATOM 717 C CA . CYS A 1 87 ? 6.651 8.255 -15.458 1.00 78.00 87 CYS A CA 1
ATOM 718 C C . CYS A 1 87 ? 7.339 8.763 -14.188 1.00 78.00 87 CYS A C 1
ATOM 720 O O . CYS A 1 87 ? 7.851 9.873 -14.197 1.00 78.00 87 CYS A O 1
ATOM 722 N N . ASP A 1 88 ? 7.553 7.891 -13.203 1.00 75.56 88 ASP A N 1
ATOM 723 C CA . ASP A 1 88 ? 8.267 8.099 -11.921 1.00 75.56 88 ASP A CA 1
ATOM 724 C C . ASP A 1 88 ? 9.687 8.696 -12.015 1.00 75.56 88 ASP A C 1
ATOM 726 O O . ASP A 1 88 ? 10.415 8.853 -11.031 1.00 75.56 88 ASP A O 1
ATOM 730 N N . TYR A 1 89 ? 10.195 8.821 -13.236 1.00 73.31 89 TYR A N 1
ATOM 731 C CA . TYR A 1 89 ? 11.496 9.400 -13.532 1.00 73.31 89 TYR A CA 1
ATOM 732 C C . TYR A 1 89 ? 11.400 10.822 -14.090 1.00 73.31 89 TYR A C 1
ATOM 734 O O . TYR A 1 89 ? 12.386 11.552 -14.063 1.00 73.31 89 TYR A O 1
ATOM 742 N N . TH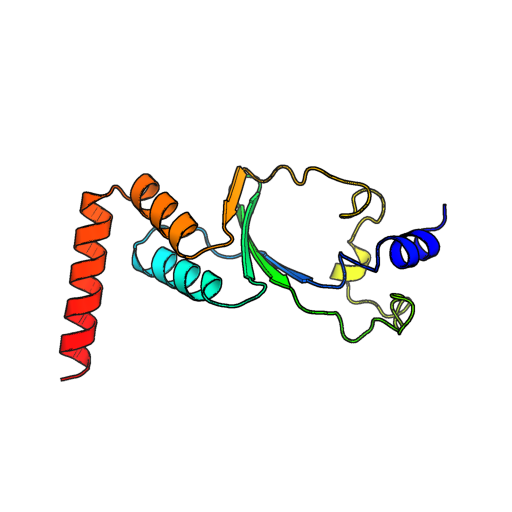R A 1 90 ? 10.263 11.177 -14.675 1.00 69.88 90 THR A N 1
ATOM 743 C CA . THR A 1 90 ? 9.981 12.486 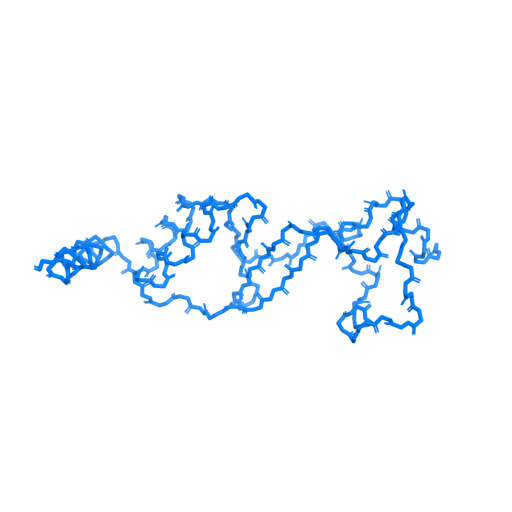-15.271 1.00 69.88 90 THR A CA 1
ATOM 744 C C . THR A 1 90 ? 8.994 13.294 -14.446 1.00 69.88 90 THR A C 1
ATOM 746 O O . THR A 1 90 ? 9.013 14.512 -14.567 1.00 69.88 90 THR A O 1
ATOM 749 N N . ASP A 1 91 ? 8.171 12.619 -13.648 1.00 66.81 91 ASP A N 1
ATOM 750 C CA . ASP A 1 91 ? 7.260 13.211 -12.685 1.00 66.81 91 ASP A CA 1
ATOM 751 C C . ASP A 1 91 ? 7.830 13.016 -11.281 1.00 66.81 91 ASP A C 1
ATOM 753 O O . ASP A 1 91 ? 8.186 11.896 -10.901 1.00 66.81 91 ASP A O 1
ATOM 757 N N . GLU A 1 92 ? 8.014 14.121 -10.563 1.00 57.12 92 GLU A N 1
ATOM 758 C CA . GLU A 1 92 ? 8.547 14.130 -9.194 1.00 57.12 92 GLU A CA 1
ATOM 759 C C . GLU A 1 92 ? 7.435 14.299 -8.151 1.00 57.12 92 GLU A C 1
ATOM 761 O O . GLU A 1 92 ? 7.686 14.058 -6.972 1.00 57.12 92 GLU A O 1
ATOM 766 N N . ASP A 1 93 ? 6.225 14.670 -8.578 1.00 64.88 93 ASP A N 1
ATOM 767 C CA . ASP A 1 93 ? 5.080 14.919 -7.711 1.00 64.88 93 ASP A CA 1
ATOM 768 C C . ASP A 1 93 ? 3.866 14.149 -8.235 1.00 64.88 93 ASP A C 1
ATOM 770 O O . ASP A 1 93 ? 3.300 14.494 -9.269 1.00 64.88 93 ASP A O 1
ATOM 774 N N . TYR A 1 94 ? 3.491 13.076 -7.537 1.00 65.81 94 TYR A N 1
ATOM 775 C CA . TYR A 1 94 ? 2.300 12.297 -7.882 1.00 65.81 94 TYR A CA 1
ATOM 776 C C . TYR A 1 94 ? 1.005 12.965 -7.418 1.00 65.81 94 TYR A C 1
ATOM 778 O O . TYR A 1 94 ? -0.061 12.468 -7.752 1.00 65.81 94 TYR A O 1
ATOM 786 N N . GLY A 1 95 ? 1.079 14.068 -6.661 1.00 66.31 95 GLY A N 1
ATOM 787 C CA . GLY A 1 95 ? -0.104 14.796 -6.215 1.00 66.31 95 GLY A CA 1
ATOM 788 C C . GLY A 1 95 ? -0.956 14.062 -5.179 1.00 66.31 95 GLY A C 1
ATOM 789 O O . GLY A 1 95 ? -2.113 14.429 -5.017 1.00 66.31 95 GLY A O 1
ATOM 790 N N . TYR A 1 96 ? -0.410 13.059 -4.478 1.00 80.00 96 TYR A N 1
ATOM 791 C CA . TYR A 1 96 ? -1.159 12.316 -3.463 1.00 80.00 96 TYR A CA 1
ATOM 792 C C . TYR A 1 96 ? -1.666 13.239 -2.351 1.00 80.00 96 TYR A C 1
ATOM 794 O O . TYR A 1 96 ? -0.903 14.035 -1.795 1.00 80.00 96 TYR A O 1
ATOM 802 N N . ASP A 1 97 ? -2.937 13.073 -1.988 1.00 83.56 97 ASP A N 1
ATOM 803 C CA . ASP A 1 97 ? -3.555 13.773 -0.863 1.00 83.56 97 ASP A CA 1
ATOM 804 C C . ASP A 1 97 ? -2.935 13.311 0.463 1.00 83.56 97 ASP A C 1
ATOM 806 O O . ASP A 1 97 ? -2.640 14.116 1.347 1.00 83.56 97 ASP A O 1
ATOM 810 N N . GLU A 1 98 ? -2.709 12.001 0.587 1.00 93.19 98 GLU A N 1
ATOM 811 C CA . GLU A 1 98 ? -2.100 11.353 1.748 1.00 93.19 98 GLU A CA 1
ATOM 812 C C . GLU A 1 98 ? -1.242 10.160 1.303 1.00 93.19 98 GLU A C 1
ATOM 814 O O . GLU A 1 98 ? -1.559 9.478 0.328 1.00 93.19 98 GLU A O 1
ATOM 819 N N . GLU A 1 99 ? -0.179 9.859 2.052 1.00 95.31 99 GLU A N 1
ATOM 820 C CA . GLU A 1 99 ? 0.663 8.680 1.828 1.00 95.31 99 GLU A CA 1
ATOM 821 C C . GLU A 1 99 ? 1.109 8.067 3.165 1.00 95.31 99 GLU A C 1
ATOM 823 O O . GLU A 1 99 ? 1.544 8.757 4.091 1.00 95.31 99 GLU A O 1
ATOM 828 N N . PHE A 1 100 ? 0.992 6.745 3.267 1.00 97.56 100 PHE A N 1
ATOM 829 C CA . PHE A 1 100 ? 1.249 5.957 4.464 1.00 97.56 100 PHE A CA 1
ATOM 830 C C . PHE A 1 100 ? 2.279 4.867 4.165 1.00 97.56 100 PHE A C 1
ATOM 832 O O . PHE A 1 100 ? 2.076 4.013 3.299 1.00 97.56 100 PHE A O 1
ATOM 839 N N . PHE A 1 101 ? 3.359 4.848 4.941 1.00 97.25 101 PHE A N 1
ATOM 840 C CA . PHE A 1 101 ? 4.428 3.850 4.855 1.00 97.25 101 PHE A CA 1
ATOM 841 C C . PHE A 1 101 ? 4.514 2.975 6.102 1.00 97.25 101 PHE A C 1
ATOM 843 O O . PHE A 1 101 ? 5.160 1.929 6.087 1.00 97.25 101 PHE A O 1
ATOM 850 N N . THR A 1 102 ? 3.901 3.409 7.204 1.00 98.25 102 THR A N 1
ATOM 851 C CA . THR A 1 102 ? 4.034 2.756 8.505 1.00 98.25 102 THR A CA 1
ATOM 852 C C . THR A 1 102 ? 2.682 2.499 9.173 1.00 98.25 102 THR A C 1
ATOM 854 O O . THR A 1 102 ? 1.733 3.274 9.004 1.00 98.25 102 THR A O 1
ATOM 857 N N . PRO A 1 103 ? 2.582 1.447 10.008 1.00 98.44 103 PRO A N 1
ATOM 858 C CA . PRO A 1 103 ? 1.392 1.188 10.817 1.00 98.44 103 PRO A CA 1
ATOM 859 C C . PRO A 1 103 ? 0.990 2.373 11.710 1.00 98.44 103 PRO A C 1
ATOM 861 O O . PRO A 1 103 ? -0.190 2.563 12.006 1.00 98.44 103 PRO A O 1
ATOM 864 N N . GLU A 1 104 ? 1.959 3.164 12.169 1.00 98.44 104 GLU A N 1
ATOM 865 C CA . GLU A 1 104 ? 1.738 4.321 13.036 1.00 98.44 104 GLU A CA 1
ATOM 866 C C . GLU A 1 104 ? 1.097 5.503 12.296 1.00 98.44 104 GLU A C 1
ATOM 868 O O . GLU A 1 104 ? 0.281 6.216 12.885 1.00 98.44 104 GLU A O 1
ATOM 873 N N . GLU A 1 105 ? 1.443 5.716 11.024 1.00 98.25 105 GLU A N 1
ATOM 874 C CA . GLU A 1 105 ? 0.874 6.789 10.202 1.00 98.25 105 GLU A CA 1
ATOM 875 C C . GLU A 1 105 ? -0.610 6.553 9.933 1.00 98.25 105 GLU A C 1
ATOM 877 O O . GLU A 1 105 ? -1.423 7.431 10.238 1.00 98.25 105 GLU A O 1
ATOM 882 N N . ILE A 1 106 ? -0.978 5.351 9.477 1.00 98.19 106 ILE A N 1
ATOM 883 C CA . ILE A 1 106 ? -2.387 5.025 9.236 1.00 98.19 106 ILE A CA 1
ATOM 884 C C . ILE A 1 106 ? -3.190 4.977 10.542 1.00 98.19 106 ILE A C 1
ATOM 886 O O . ILE A 1 106 ? -4.331 5.427 10.578 1.00 98.19 106 ILE A O 1
ATOM 890 N N . GLU A 1 107 ? -2.605 4.517 11.658 1.00 98.31 107 GLU A N 1
ATOM 891 C CA . GLU A 1 107 ? -3.286 4.555 12.960 1.00 98.31 107 GLU A CA 1
ATOM 892 C C . GLU A 1 107 ? -3.553 6.001 13.407 1.00 98.31 107 GLU A C 1
ATOM 894 O O . GLU A 1 107 ? -4.615 6.291 13.964 1.00 98.31 107 GLU A O 1
ATOM 899 N N . ARG A 1 108 ? -2.617 6.927 13.165 1.00 98.31 108 ARG A N 1
ATOM 900 C CA . ARG A 1 108 ? -2.818 8.352 13.457 1.00 98.31 108 ARG A CA 1
ATOM 901 C C . ARG A 1 108 ? -3.931 8.941 12.592 1.00 98.31 108 ARG A C 1
ATOM 903 O O . ARG A 1 108 ? -4.783 9.642 13.139 1.00 98.31 108 ARG A O 1
ATOM 910 N N . TYR A 1 109 ? -3.946 8.629 11.299 1.00 97.62 109 TYR A N 1
ATOM 911 C CA . TYR A 1 109 ? -4.994 9.067 10.378 1.00 97.62 109 TYR A CA 1
ATOM 912 C C . TYR A 1 109 ? -6.369 8.514 10.782 1.00 97.62 109 TYR A C 1
ATOM 914 O O . TYR A 1 109 ? -7.308 9.280 10.985 1.00 97.62 109 TYR A O 1
ATOM 922 N N . ALA A 1 110 ? -6.471 7.211 11.056 1.00 97.81 110 ALA A N 1
ATOM 923 C CA . ALA A 1 110 ? -7.704 6.557 11.501 1.00 97.81 110 ALA A CA 1
ATOM 924 C C . ALA A 1 110 ? -8.288 7.197 12.772 1.00 97.81 110 ALA A C 1
ATOM 926 O O . ALA A 1 110 ? -9.499 7.363 12.912 1.00 97.81 110 ALA A O 1
ATOM 927 N N . ARG A 1 111 ? -7.429 7.594 13.720 1.00 98.25 111 ARG A N 1
ATOM 928 C CA . ARG A 1 111 ? -7.847 8.286 14.951 1.00 98.25 111 ARG A CA 1
ATOM 929 C C . ARG A 1 111 ? -8.394 9.685 14.692 1.00 98.25 111 ARG A C 1
ATOM 931 O O . ARG A 1 111 ? -9.267 10.128 15.440 1.00 98.25 111 ARG A O 1
ATOM 938 N N . GLN A 1 112 ? -7.869 10.379 13.686 1.00 97.31 112 GLN A N 1
ATOM 939 C CA . GLN A 1 112 ? -8.356 11.693 13.276 1.00 97.31 112 GLN A CA 1
ATOM 940 C C . GLN A 1 112 ? -9.672 11.567 12.505 1.00 97.31 112 GLN A C 1
ATOM 942 O O . GLN A 1 112 ? -10.629 12.247 12.865 1.00 97.31 112 GLN A O 1
ATOM 947 N N . SER A 1 113 ? -9.739 10.642 11.542 1.00 95.62 113 SER A N 1
ATOM 948 C CA . SER A 1 113 ? -10.918 10.386 10.707 1.00 95.62 113 SER A CA 1
ATOM 949 C C . SER A 1 113 ? -12.117 9.873 11.523 1.00 95.62 113 SER A C 1
ATOM 951 O O . SER A 1 113 ? -13.183 10.487 11.530 1.00 95.62 113 SER A O 1
ATOM 953 N N . LEU A 1 114 ? -11.936 8.815 12.325 1.00 96.81 114 LEU A N 1
ATOM 954 C CA . LEU A 1 114 ? -13.023 8.209 13.115 1.00 96.81 114 LEU A CA 1
ATOM 955 C C . LEU A 1 114 ? -13.299 8.923 14.447 1.00 96.81 114 LEU A C 1
ATOM 957 O O . LEU A 1 114 ? -14.326 8.698 15.094 1.00 96.81 114 LEU A O 1
ATOM 961 N N . GLY A 1 115 ? -12.353 9.736 14.912 1.00 97.88 115 GLY A N 1
ATOM 962 C CA . GLY A 1 115 ? -12.341 10.312 16.250 1.00 97.88 115 GLY A CA 1
ATOM 963 C C . GLY A 1 115 ? -11.738 9.376 17.307 1.00 97.88 115 GLY A C 1
ATOM 964 O O . GLY A 1 115 ? -12.179 8.245 17.529 1.00 97.88 115 GLY A O 1
ATOM 965 N N . GLN A 1 116 ? -10.765 9.906 18.052 1.00 96.44 116 GLN A N 1
ATOM 966 C CA . GLN A 1 116 ? -9.952 9.200 19.051 1.00 96.44 116 GLN A CA 1
ATOM 967 C C . GLN A 1 116 ? -10.758 8.270 19.978 1.00 96.44 116 GLN A C 1
ATOM 969 O O . GLN A 1 116 ? -10.445 7.089 20.125 1.00 96.44 116 GLN A O 1
ATOM 974 N N . ALA A 1 117 ? -11.820 8.789 20.602 1.00 97.25 117 ALA A N 1
ATOM 975 C CA . ALA A 1 117 ? -12.610 8.023 21.563 1.00 97.25 117 ALA A CA 1
ATOM 976 C C . ALA A 1 117 ? -13.442 6.910 20.901 1.00 97.25 117 ALA A C 1
ATOM 978 O O . ALA A 1 117 ? -13.702 5.885 21.534 1.00 97.25 117 ALA A O 1
ATOM 979 N N . ALA A 1 118 ? -13.891 7.104 19.657 1.00 97.56 118 ALA A N 1
ATOM 980 C CA . ALA A 1 118 ? -14.611 6.077 18.911 1.00 97.56 118 ALA A CA 1
ATOM 981 C C . ALA A 1 118 ? -13.660 4.951 18.494 1.00 97.56 118 ALA A C 1
ATOM 983 O O . ALA A 1 118 ? -13.959 3.786 18.766 1.00 97.56 118 ALA A O 1
ATOM 984 N N . TYR A 1 119 ? -12.484 5.312 17.973 1.00 97.94 119 TYR A N 1
ATOM 985 C CA . TYR A 1 119 ? -11.413 4.379 17.630 1.00 97.94 119 TYR A CA 1
ATOM 986 C C . TYR A 1 119 ? -11.027 3.486 18.823 1.00 97.94 119 TYR A C 1
ATOM 988 O O . TYR A 1 119 ? -11.063 2.259 18.727 1.00 97.94 119 TYR A O 1
ATOM 996 N N . ASP A 1 120 ? -10.735 4.074 19.991 1.00 98.06 120 ASP A N 1
ATOM 997 C CA . ASP A 1 120 ? -10.302 3.309 21.173 1.00 98.06 120 ASP A CA 1
ATOM 998 C C . ASP A 1 120 ? -11.388 2.346 21.693 1.00 98.06 120 ASP A C 1
ATOM 1000 O O . ASP A 1 120 ? -11.091 1.220 22.122 1.00 98.06 120 ASP A O 1
ATOM 1004 N N . ARG A 1 121 ? -12.665 2.755 21.627 1.00 98.19 121 ARG A N 1
ATOM 1005 C CA . ARG A 1 121 ? -13.803 1.887 21.972 1.00 98.19 121 ARG A CA 1
ATOM 1006 C C . ARG A 1 121 ? -13.949 0.730 20.986 1.00 98.19 121 ARG A C 1
ATOM 1008 O O . ARG A 1 121 ? -14.109 -0.409 21.429 1.00 98.19 121 ARG A O 1
ATOM 1015 N N . ALA A 1 122 ? -13.884 1.006 19.684 1.00 97.88 122 ALA A N 1
ATOM 1016 C CA . ALA A 1 122 ? -13.996 -0.003 18.634 1.00 97.88 122 ALA A CA 1
ATOM 1017 C C . ALA A 1 122 ? -12.866 -1.040 18.737 1.00 97.88 122 ALA A C 1
ATOM 1019 O O . ALA A 1 122 ? -13.142 -2.233 18.869 1.00 97.88 122 ALA A O 1
ATOM 1020 N N . LYS A 1 123 ? -11.615 -0.583 18.879 1.00 97.88 123 LYS A N 1
ATOM 1021 C CA . LYS A 1 123 ? -10.432 -1.423 19.131 1.00 97.88 123 LYS A CA 1
ATOM 1022 C C . LYS A 1 123 ? -10.605 -2.358 20.322 1.00 97.88 123 LYS A C 1
ATOM 1024 O O . LYS A 1 123 ? -10.334 -3.559 20.243 1.00 97.88 123 LYS A O 1
ATOM 1029 N N . SER A 1 124 ? -11.076 -1.820 21.446 1.00 97.62 124 SER A N 1
ATOM 1030 C CA . SER A 1 124 ? -11.303 -2.603 22.665 1.00 97.62 124 SER A CA 1
ATOM 1031 C C . SER A 1 124 ? -12.384 -3.670 22.460 1.00 97.62 124 SER A C 1
ATOM 1033 O O . SER A 1 124 ? -12.198 -4.825 22.855 1.00 97.62 124 SER A O 1
ATOM 1035 N N . ARG A 1 125 ? -13.488 -3.308 21.794 1.00 97.50 125 ARG A N 1
ATOM 1036 C CA . ARG A 1 125 ? -14.603 -4.212 21.479 1.00 97.50 125 ARG A CA 1
ATOM 1037 C C . ARG A 1 125 ? -14.186 -5.329 20.521 1.00 97.50 125 ARG A C 1
ATOM 1039 O O . ARG A 1 125 ? -14.488 -6.491 20.796 1.00 97.50 125 ARG A O 1
ATOM 1046 N N . ALA A 1 126 ? -13.475 -5.003 19.443 1.00 96.12 126 ALA A N 1
ATOM 1047 C CA . ALA A 1 126 ? -12.981 -5.971 18.464 1.00 96.12 126 ALA A CA 1
ATOM 1048 C C . ALA A 1 126 ? -12.077 -7.020 19.133 1.00 96.12 126 ALA A C 1
ATOM 1050 O O . ALA A 1 126 ? -12.290 -8.229 19.000 1.00 96.12 126 ALA A O 1
ATOM 1051 N N . ARG A 1 127 ? -11.133 -6.566 19.968 1.00 95.19 127 ARG A N 1
ATOM 1052 C CA . ARG A 1 127 ? -10.236 -7.446 20.733 1.00 95.19 127 ARG A CA 1
ATOM 1053 C C . ARG A 1 127 ? -10.975 -8.323 21.744 1.00 95.19 127 ARG A C 1
ATOM 1055 O O . ARG A 1 127 ? -10.617 -9.490 21.894 1.00 95.19 127 ARG A O 1
ATOM 1062 N N . ALA A 1 128 ? -11.985 -7.794 22.438 1.00 96.38 128 ALA A N 1
ATOM 1063 C CA . ALA A 1 128 ? -12.807 -8.579 23.362 1.00 96.38 128 ALA A CA 1
ATOM 1064 C C . ALA A 1 128 ? -13.576 -9.689 22.624 1.00 96.38 128 ALA A C 1
ATOM 1066 O O . ALA A 1 128 ? -13.461 -10.858 22.992 1.00 96.38 128 ALA A O 1
ATOM 1067 N N . LYS A 1 129 ? -14.242 -9.348 21.513 1.00 94.69 129 LYS A N 1
ATOM 1068 C CA . LYS A 1 129 ? -14.991 -10.292 20.667 1.00 94.69 129 LYS A CA 1
ATOM 1069 C C . LYS A 1 129 ? -14.106 -11.424 20.133 1.00 94.69 129 LYS A C 1
ATOM 1071 O O . LYS A 1 129 ? -14.525 -12.579 20.094 1.00 94.69 129 LYS A O 1
ATOM 1076 N N . LEU A 1 130 ? -12.868 -11.118 19.736 1.00 92.69 130 LEU A N 1
ATOM 1077 C CA . LEU A 1 130 ? -11.902 -12.131 19.292 1.00 92.69 130 LEU A CA 1
ATOM 1078 C C . LEU A 1 130 ? -11.468 -13.075 20.420 1.00 92.69 130 LEU A C 1
ATOM 1080 O O . LEU A 1 130 ? -11.255 -14.258 20.162 1.00 92.69 130 LEU A O 1
ATOM 1084 N N . LYS A 1 131 ? -11.336 -12.580 21.658 1.00 92.75 131 LYS A N 1
ATOM 1085 C CA . LYS A 1 131 ? -11.027 -13.426 22.823 1.00 92.75 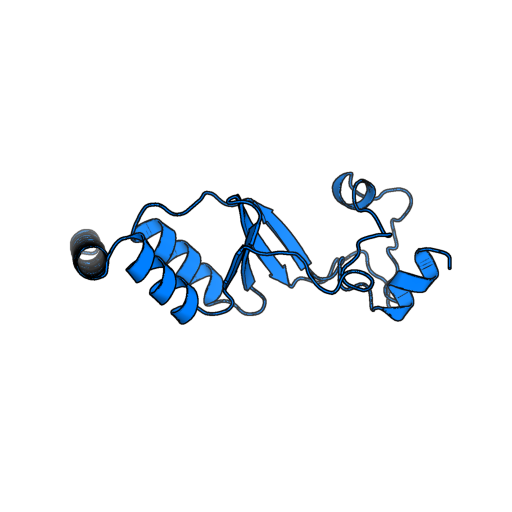131 LYS A CA 1
ATOM 1086 C C . LYS A 1 131 ? -12.175 -14.378 23.148 1.00 92.75 131 LYS A C 1
ATOM 1088 O O . LYS A 1 131 ? -11.916 -15.542 23.424 1.00 92.75 131 LYS A O 1
ATOM 1093 N N . GLU A 1 132 ? -13.419 -13.907 23.078 1.00 92.25 132 GLU A N 1
ATOM 1094 C CA . GLU A 1 132 ? -14.608 -14.734 23.323 1.00 92.25 132 GLU A CA 1
ATOM 1095 C C . GLU A 1 132 ? -14.770 -15.840 22.277 1.00 92.25 132 GLU A C 1
ATOM 1097 O O . GLU A 1 132 ? -15.028 -16.978 22.641 1.00 92.25 132 GLU A O 1
ATOM 1102 N N . LYS A 1 133 ? -14.546 -15.539 20.990 1.00 89.75 133 LYS A N 1
ATOM 1103 C CA . LYS A 1 133 ? -14.622 -16.534 19.902 1.00 89.75 133 LYS A CA 1
ATOM 1104 C C . LYS A 1 133 ? -13.579 -17.654 19.992 1.00 89.75 133 LYS A C 1
ATOM 1106 O O . LYS A 1 133 ? -13.758 -18.690 19.364 1.00 89.75 133 LYS A O 1
ATOM 1111 N N . LYS A 1 134 ? -12.460 -17.414 20.678 1.00 85.50 134 LYS A N 1
ATOM 1112 C CA . LYS A 1 134 ? -11.357 -18.378 20.831 1.00 85.50 134 LYS A CA 1
ATOM 1113 C C . LYS A 1 134 ? -11.505 -19.268 22.071 1.00 85.50 134 LYS A C 1
ATOM 1115 O O . LYS A 1 134 ? -10.638 -20.111 22.293 1.00 85.50 134 LYS A O 1
ATOM 1120 N N . LYS A 1 135 ? -12.537 -19.041 22.884 1.00 68.25 135 LYS A N 1
ATOM 1121 C CA . LYS A 1 135 ? -12.865 -19.818 24.080 1.00 68.25 135 LYS A CA 1
ATOM 1122 C C . LYS A 1 135 ? -13.871 -20.911 23.737 1.00 68.25 135 LYS A C 1
ATOM 1124 O O . LYS A 1 135 ? -13.739 -21.995 24.341 1.00 68.25 135 LYS A O 1
#

Sequence (135 aa):
MNTANRCRKCGARCCRYFCFEIDEPDSYEEFDDIRWYLCHEGVSVHVDEGDWYISIENRCKMLDKKNMCTIYSDRPLMCRTYDPATCDYTDEDYGYDEEFFTPEEIERYARQSLGQAAYDRAKSRARAKLKEKKK

Secondary structure (DSSP, 8-state):
--HHHHHHHHT-GGGSEEEEEEPPP-SHHHHHHHHHHTTSTTEEEEEETTEEEEEEE---TTB-TTS-BTTGGG--THHHH--TTS-TTT-S----SEEE-SHHHHHHHHHHHH-HHHHHHHHHHHHHHHHHHT-

Radius of gyration: 19.17 Å; chains: 1; bounding box: 34×35×52 Å

Foldseek 3Di:
DDLQVVQLVVVNPVQQKDKDWDDDDPDLVVLVVVLVQLVDPQWKWFADPNTIMIMHGHHHPQQDPSRDRVCVVPDDPVVVPDDSCCDVRNPVPPPTPDMGNHSVRSVVVCCVNCPVVSSVVRVVVVVVVVVVVVD

pLDDT: mean 90.64, std 10.69, range [47.81, 98.56]